Protein AF-A0A7R8W0Y6-F1 (afdb_monomer)

Structure (mmCIF, N/CA/C/O backbone):
data_AF-A0A7R8W0Y6-F1
#
_entry.id   AF-A0A7R8W0Y6-F1
#
loop_
_atom_site.group_PDB
_atom_site.id
_atom_site.type_symbol
_atom_site.label_atom_id
_atom_site.label_alt_id
_atom_site.label_comp_id
_atom_site.label_asym_id
_atom_site.label_entity_id
_atom_site.label_seq_id
_atom_site.pdbx_PDB_ins_code
_atom_site.Cartn_x
_atom_site.Cartn_y
_atom_site.Cartn_z
_atom_site.occupancy
_atom_site.B_iso_or_equiv
_atom_site.auth_seq_id
_atom_site.auth_comp_id
_atom_site.auth_asym_id
_atom_site.auth_atom_id
_atom_site.pdbx_PDB_model_num
ATOM 1 N N . MET A 1 1 ? 2.015 -13.232 -18.774 1.00 66.38 1 MET A N 1
ATOM 2 C CA . MET A 1 1 ? 2.398 -12.340 -19.892 1.00 66.38 1 MET A CA 1
ATOM 3 C C . MET A 1 1 ? 3.411 -11.285 -19.453 1.00 66.38 1 MET A C 1
ATOM 5 O O . MET A 1 1 ? 4.511 -11.318 -19.979 1.00 66.38 1 MET A O 1
ATOM 9 N N . LEU A 1 2 ? 3.130 -10.459 -18.435 1.00 70.88 2 LEU A N 1
ATOM 10 C CA . LEU A 1 2 ? 4.045 -9.395 -17.970 1.00 70.88 2 LEU A CA 1
ATOM 11 C C . LEU A 1 2 ? 5.438 -9.878 -17.522 1.00 70.88 2 LEU A C 1
ATOM 13 O O . LEU A 1 2 ? 6.440 -9.298 -17.919 1.00 70.88 2 LEU A O 1
ATOM 17 N N . TYR A 1 3 ? 5.521 -10.970 -16.753 1.00 73.75 3 TYR A N 1
ATOM 18 C CA . TYR A 1 3 ? 6.813 -11.533 -16.332 1.00 73.75 3 TYR A CA 1
ATOM 19 C C . TYR A 1 3 ? 7.673 -11.988 -17.522 1.00 73.75 3 TYR A C 1
ATOM 21 O O . TYR A 1 3 ? 8.854 -11.671 -17.583 1.00 73.75 3 TYR A O 1
ATOM 29 N N . LYS A 1 4 ? 7.067 -12.672 -18.506 1.00 78.81 4 LYS A N 1
ATOM 30 C CA . LYS A 1 4 ? 7.772 -13.116 -19.720 1.00 78.81 4 LYS A CA 1
ATOM 31 C C . LYS A 1 4 ? 8.287 -11.925 -20.530 1.00 78.81 4 LYS A C 1
ATOM 33 O O . LYS A 1 4 ? 9.432 -11.955 -20.952 1.00 78.81 4 LYS A O 1
ATOM 38 N N . ALA A 1 5 ? 7.479 -10.873 -20.675 1.00 74.94 5 ALA A N 1
ATOM 39 C CA . ALA A 1 5 ? 7.888 -9.650 -21.362 1.00 74.94 5 ALA A CA 1
ATOM 40 C C . ALA A 1 5 ? 9.045 -8.933 -20.641 1.00 74.94 5 ALA A C 1
ATOM 42 O O . ALA A 1 5 ? 9.990 -8.493 -21.288 1.00 74.94 5 ALA A O 1
ATOM 43 N N . ALA A 1 6 ? 9.016 -8.869 -19.304 1.00 74.12 6 ALA A N 1
ATOM 44 C CA . ALA A 1 6 ? 10.091 -8.263 -18.516 1.00 74.12 6 ALA A CA 1
ATOM 45 C C . ALA A 1 6 ? 11.415 -9.033 -18.651 1.00 74.12 6 ALA A C 1
ATOM 47 O O . ALA A 1 6 ? 12.471 -8.420 -18.786 1.00 74.12 6 ALA A O 1
ATOM 48 N N . VAL A 1 7 ? 11.351 -10.369 -18.643 1.00 76.94 7 VAL A N 1
ATOM 49 C CA . VAL A 1 7 ? 12.522 -11.239 -18.831 1.00 76.94 7 VAL A CA 1
ATOM 50 C C . VAL A 1 7 ? 13.057 -11.139 -20.260 1.00 76.94 7 VAL A C 1
ATOM 52 O O . VAL A 1 7 ? 14.248 -10.933 -20.434 1.00 76.94 7 VAL A O 1
ATOM 55 N N . GLN A 1 8 ? 12.191 -11.169 -21.278 1.00 78.38 8 GLN A N 1
ATOM 56 C CA . GLN A 1 8 ? 12.601 -11.012 -22.680 1.00 78.38 8 GLN A CA 1
ATOM 57 C C . GLN A 1 8 ? 13.262 -9.656 -22.953 1.00 78.38 8 GLN A C 1
ATOM 59 O O . GLN A 1 8 ? 14.252 -9.584 -23.675 1.00 78.38 8 GLN A O 1
ATOM 64 N N . PHE A 1 9 ? 12.742 -8.577 -22.363 1.00 73.75 9 PHE A N 1
ATOM 65 C CA . PHE A 1 9 ? 13.368 -7.260 -22.458 1.00 73.75 9 PHE A CA 1
ATOM 66 C C . PHE A 1 9 ? 14.756 -7.250 -21.805 1.00 73.75 9 PHE A C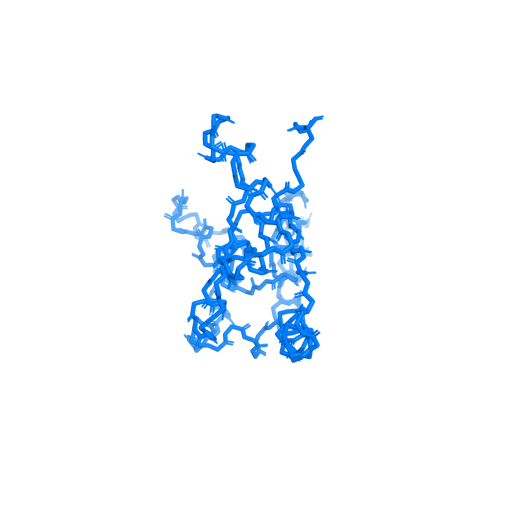 1
ATOM 68 O O . PHE A 1 9 ? 15.696 -6.673 -22.353 1.00 73.75 9 PHE A O 1
ATOM 75 N N . TRP A 1 10 ? 14.892 -7.893 -20.641 1.00 74.25 10 TRP A N 1
ATOM 76 C CA . TRP A 1 10 ? 16.171 -8.018 -19.949 1.00 74.25 10 TRP A CA 1
ATOM 77 C C . TRP A 1 10 ? 17.187 -8.827 -20.761 1.00 74.25 10 TRP A C 1
ATOM 79 O O . TRP A 1 10 ? 18.307 -8.354 -20.941 1.00 74.25 10 TRP A O 1
ATOM 89 N N . ASP A 1 11 ? 16.790 -9.974 -21.315 1.00 75.19 11 ASP A N 1
ATOM 90 C CA . ASP A 1 11 ? 17.647 -10.803 -22.170 1.00 75.19 11 ASP A CA 1
ATOM 91 C C . ASP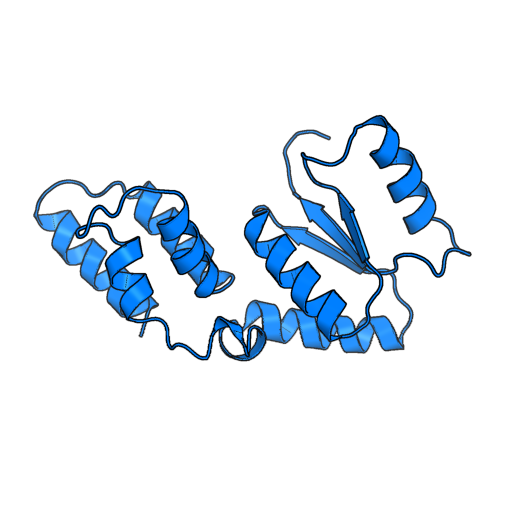 A 1 11 ? 18.137 -10.022 -23.401 1.00 75.19 11 ASP A C 1
ATOM 93 O O . ASP A 1 11 ? 19.321 -10.065 -23.735 1.00 75.19 11 ASP A O 1
ATOM 97 N N . ASN A 1 12 ? 17.251 -9.245 -24.035 1.00 73.06 12 ASN A N 1
ATOM 98 C CA . ASN A 1 12 ? 17.577 -8.481 -25.239 1.00 73.06 12 ASN A CA 1
ATOM 99 C C . ASN A 1 12 ? 18.524 -7.294 -24.955 1.00 73.06 12 ASN A C 1
ATOM 101 O O . ASN A 1 12 ? 19.482 -7.075 -25.694 1.00 73.06 12 ASN A O 1
ATOM 105 N N . LYS A 1 13 ? 18.318 -6.541 -23.860 1.00 67.62 13 LYS A N 1
ATOM 106 C CA . LYS A 1 13 ? 19.199 -5.405 -23.509 1.00 67.62 13 LYS A CA 1
ATOM 107 C C . LYS A 1 13 ? 20.491 -5.814 -22.792 1.00 67.62 13 LYS A C 1
ATOM 109 O O . LYS A 1 13 ? 21.489 -5.112 -22.938 1.00 67.62 13 LYS A O 1
ATOM 114 N N . ASN A 1 14 ? 20.530 -6.949 -22.088 1.00 64.19 14 ASN A N 1
ATOM 115 C CA . ASN A 1 14 ? 21.779 -7.499 -21.541 1.00 64.19 14 ASN A CA 1
ATOM 116 C C . ASN A 1 14 ? 22.837 -7.741 -22.621 1.00 64.19 14 ASN A C 1
ATOM 118 O O . ASN A 1 14 ? 24.024 -7.577 -22.354 1.00 64.19 14 ASN A O 1
ATOM 122 N N . ALA A 1 15 ? 22.410 -8.131 -23.824 1.00 60.91 15 ALA A N 1
ATOM 123 C CA . ALA A 1 15 ? 23.308 -8.368 -24.946 1.00 60.91 15 ALA A CA 1
ATOM 124 C C . ALA A 1 15 ? 23.876 -7.070 -25.555 1.00 60.91 15 ALA A C 1
ATOM 126 O O . ALA A 1 15 ? 24.916 -7.118 -26.207 1.00 60.91 15 ALA A O 1
ATOM 127 N N . ALA A 1 16 ? 23.209 -5.925 -25.356 1.00 58.28 16 ALA A N 1
ATOM 128 C CA . ALA A 1 16 ? 23.470 -4.695 -26.109 1.00 58.28 16 ALA A CA 1
ATOM 129 C C . ALA A 1 16 ? 24.195 -3.590 -25.319 1.00 58.28 16 ALA A C 1
ATOM 131 O O . ALA A 1 16 ? 24.916 -2.806 -25.925 1.00 58.28 16 ALA A O 1
ATOM 132 N N . ASN A 1 17 ? 24.011 -3.496 -24.000 1.00 56.19 17 ASN A N 1
ATOM 133 C CA . ASN A 1 17 ? 24.811 -2.698 -23.059 1.00 56.19 17 ASN A CA 1
ATOM 134 C C . ASN A 1 17 ? 24.127 -2.782 -21.694 1.00 56.19 17 ASN A C 1
ATOM 136 O O . ASN A 1 17 ? 22.917 -2.582 -21.610 1.00 56.19 17 ASN A O 1
ATOM 140 N N . GLY A 1 18 ? 24.905 -3.075 -20.647 1.00 56.47 18 GLY A N 1
ATOM 141 C CA . GLY A 1 18 ? 24.440 -3.414 -19.300 1.00 56.47 18 GLY A CA 1
ATOM 142 C C . GLY A 1 18 ? 23.242 -2.596 -18.828 1.00 56.47 18 GLY A C 1
ATOM 143 O O . GLY A 1 18 ? 23.384 -1.480 -18.327 1.00 56.47 18 GLY A O 1
ATOM 144 N N . LEU A 1 19 ? 22.048 -3.177 -18.963 1.00 59.75 19 LEU A N 1
ATOM 145 C CA . LEU A 1 19 ? 20.852 -2.628 -18.356 1.00 59.75 19 LEU A CA 1
ATOM 146 C C . LEU A 1 19 ? 21.110 -2.519 -16.852 1.00 59.75 19 LEU A C 1
ATOM 148 O O . LEU A 1 19 ? 21.686 -3.432 -16.257 1.00 59.75 19 LEU A O 1
ATOM 152 N N . ALA A 1 20 ? 20.658 -1.443 -16.210 1.00 68.44 20 ALA A N 1
ATOM 153 C CA . ALA A 1 20 ? 20.718 -1.358 -14.760 1.00 68.44 20 ALA A CA 1
ATOM 154 C C . ALA A 1 20 ? 19.897 -2.522 -14.172 1.00 68.44 20 ALA A C 1
ATOM 156 O O . ALA A 1 20 ? 18.674 -2.434 -14.074 1.00 68.44 20 ALA A O 1
ATOM 157 N N . HIS A 1 21 ? 20.555 -3.626 -13.792 1.00 73.94 21 HIS A N 1
ATOM 158 C CA . HIS A 1 21 ? 19.931 -4.814 -13.191 1.00 73.94 21 HIS A CA 1
ATOM 159 C C . HIS A 1 21 ? 19.010 -4.428 -12.028 1.00 73.94 21 HIS A C 1
ATOM 161 O O . HIS A 1 21 ? 17.944 -5.009 -11.826 1.00 73.94 21 HIS A O 1
ATOM 167 N N . LEU A 1 22 ? 19.387 -3.367 -11.311 1.00 75.75 22 LEU A N 1
ATOM 168 C CA . LEU A 1 22 ? 18.598 -2.750 -10.257 1.00 75.75 22 LEU A CA 1
ATOM 169 C C . LEU A 1 22 ? 17.220 -2.252 -10.735 1.00 75.75 22 LEU A C 1
ATOM 171 O O . LEU A 1 22 ? 16.236 -2.401 -10.011 1.00 75.75 22 LEU A O 1
ATOM 175 N N . GLY A 1 23 ? 17.124 -1.704 -11.946 1.00 76.50 23 GLY A N 1
ATOM 176 C CA . GLY A 1 23 ? 15.876 -1.249 -12.563 1.00 76.50 23 GLY A CA 1
ATOM 177 C C . GLY A 1 23 ? 14.914 -2.400 -12.857 1.00 76.50 23 GLY A C 1
ATOM 178 O O . GLY A 1 23 ? 13.741 -2.320 -12.495 1.00 76.50 23 GLY A O 1
ATOM 179 N N . VAL A 1 24 ? 15.414 -3.514 -13.403 1.00 78.50 24 VAL A N 1
ATOM 180 C CA . VAL A 1 24 ? 14.608 -4.733 -13.633 1.00 78.50 24 VAL A CA 1
ATOM 181 C C . VAL A 1 24 ? 14.143 -5.326 -12.314 1.00 78.50 24 VAL A C 1
ATOM 183 O O . VAL A 1 24 ? 12.959 -5.607 -12.154 1.00 78.50 24 VAL A O 1
ATOM 186 N N . ILE A 1 25 ? 15.044 -5.458 -11.338 1.00 82.19 25 ILE A N 1
ATOM 187 C CA . ILE A 1 25 ? 14.694 -5.948 -10.000 1.00 82.19 25 ILE A CA 1
ATOM 188 C C . ILE A 1 25 ? 13.605 -5.065 -9.380 1.00 82.19 25 ILE A C 1
ATOM 190 O O . ILE A 1 25 ? 12.643 -5.575 -8.809 1.00 82.19 25 ILE A O 1
ATOM 194 N N . THR A 1 26 ? 13.724 -3.744 -9.513 1.00 79.62 26 THR A N 1
ATOM 195 C CA . THR A 1 26 ? 12.736 -2.793 -8.989 1.00 79.62 26 THR A CA 1
ATOM 196 C C . THR A 1 26 ? 11.390 -2.924 -9.703 1.00 79.62 26 THR A C 1
ATOM 198 O O . THR A 1 26 ? 10.353 -2.960 -9.040 1.00 79.62 26 THR A O 1
ATOM 201 N N . ALA A 1 27 ? 11.382 -3.063 -11.030 1.00 79.44 27 ALA A N 1
ATOM 202 C CA . ALA A 1 27 ? 10.163 -3.268 -11.805 1.00 79.44 27 ALA A CA 1
ATOM 203 C C . ALA A 1 27 ? 9.479 -4.599 -11.458 1.00 79.44 27 ALA A C 1
ATOM 205 O O . ALA A 1 27 ? 8.280 -4.621 -11.187 1.00 79.44 27 ALA A O 1
ATOM 206 N N . LEU A 1 28 ? 10.235 -5.697 -11.369 1.00 82.81 28 LEU A N 1
ATOM 207 C CA . LEU A 1 28 ? 9.715 -7.007 -10.975 1.00 82.81 28 LEU A CA 1
ATOM 208 C C . LEU A 1 28 ? 9.123 -6.975 -9.561 1.00 82.81 28 LEU A C 1
ATOM 210 O O . LEU A 1 28 ? 8.017 -7.468 -9.351 1.00 82.81 28 LEU A O 1
ATOM 214 N N . LYS A 1 29 ? 9.803 -6.330 -8.601 1.00 84.81 29 LYS A N 1
ATOM 215 C CA . LYS A 1 29 ? 9.271 -6.135 -7.241 1.00 84.81 29 LYS A CA 1
ATOM 216 C C . LYS A 1 29 ? 7.92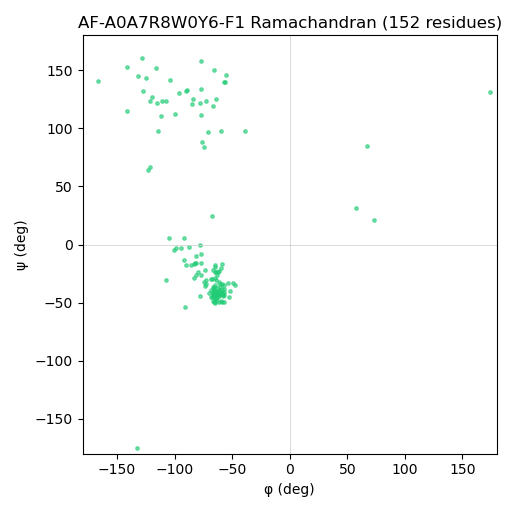6 -5.403 -7.252 1.00 84.81 29 LYS A C 1
ATOM 218 O O . LYS A 1 29 ? 7.023 -5.803 -6.518 1.00 84.81 29 LYS A O 1
ATOM 223 N N . LYS A 1 30 ? 7.767 -4.380 -8.101 1.00 83.12 30 LYS A N 1
ATOM 224 C CA . LYS A 1 30 ? 6.501 -3.647 -8.269 1.00 83.12 30 LYS A CA 1
ATOM 225 C C . LYS A 1 30 ? 5.405 -4.524 -8.882 1.00 83.12 30 LYS A C 1
ATOM 227 O O . LYS A 1 30 ? 4.325 -4.603 -8.306 1.00 83.12 30 LYS A O 1
ATOM 232 N N . ILE A 1 31 ? 5.692 -5.244 -9.971 1.00 83.38 31 ILE A N 1
ATOM 233 C CA . ILE A 1 31 ? 4.730 -6.146 -10.640 1.00 83.38 31 ILE A CA 1
ATOM 234 C C . ILE A 1 31 ? 4.220 -7.220 -9.682 1.00 83.38 31 ILE A C 1
ATOM 236 O O . ILE A 1 31 ? 3.022 -7.490 -9.642 1.00 83.38 31 ILE A O 1
ATOM 240 N N . CYS A 1 32 ? 5.116 -7.803 -8.881 1.00 85.25 32 CYS A N 1
ATOM 241 C CA . CYS A 1 32 ? 4.762 -8.813 -7.887 1.00 85.25 32 CYS A CA 1
ATOM 242 C C . CYS A 1 32 ? 3.793 -8.299 -6.814 1.00 85.25 32 CYS A C 1
ATOM 244 O O . CYS A 1 32 ? 3.145 -9.113 -6.158 1.00 85.25 32 CYS A O 1
ATOM 246 N N . ASN A 1 33 ? 3.730 -6.985 -6.585 1.00 83.81 33 ASN A N 1
ATOM 247 C CA . ASN A 1 33 ? 2.772 -6.386 -5.662 1.00 83.81 33 ASN A CA 1
ATOM 248 C C . ASN A 1 33 ? 1.487 -5.999 -6.392 1.00 83.81 33 ASN A C 1
ATOM 250 O O . ASN A 1 33 ? 0.420 -6.460 -5.991 1.00 83.81 33 ASN A O 1
ATOM 254 N N . HIS A 1 34 ? 1.577 -5.215 -7.467 1.00 85.12 34 HIS A N 1
ATOM 255 C CA . HIS A 1 34 ? 0.462 -4.987 -8.382 1.00 85.12 34 HIS A CA 1
ATOM 256 C C . HIS A 1 34 ? 0.937 -4.330 -9.695 1.00 85.12 34 HIS A C 1
ATOM 258 O O . HIS A 1 34 ? 1.759 -3.411 -9.647 1.00 85.12 34 HIS A O 1
ATOM 264 N N . PRO A 1 35 ? 0.400 -4.716 -10.867 1.00 82.25 35 PRO A N 1
ATOM 265 C CA . PRO A 1 35 ? 0.797 -4.140 -12.153 1.00 82.25 35 PRO A CA 1
ATOM 266 C C . PRO A 1 35 ? 0.588 -2.619 -12.273 1.00 82.25 35 PRO A C 1
ATOM 268 O O . PRO A 1 35 ? 1.443 -1.955 -12.856 1.00 82.25 35 PRO A O 1
ATOM 271 N N . THR A 1 36 ? -0.450 -2.020 -11.665 1.00 81.62 36 THR A N 1
ATOM 272 C CA . THR A 1 36 ? -0.640 -0.544 -11.712 1.00 81.62 36 THR A CA 1
ATOM 273 C C . THR A 1 36 ? 0.519 0.255 -11.115 1.00 81.62 36 THR A C 1
ATOM 275 O O . THR A 1 36 ? 0.696 1.420 -11.469 1.00 81.62 36 THR A O 1
ATOM 278 N N . LEU A 1 37 ? 1.354 -0.356 -10.267 1.00 80.25 37 LEU A N 1
ATOM 279 C CA . LEU A 1 37 ? 2.540 0.296 -9.704 1.00 80.25 37 LEU A CA 1
ATOM 280 C C . LEU A 1 37 ? 3.593 0.642 -10.770 1.00 80.25 37 LEU A C 1
ATOM 282 O O . LEU A 1 37 ? 4.453 1.487 -10.525 1.00 80.25 37 LEU A O 1
ATOM 286 N N . LEU A 1 38 ? 3.534 0.009 -11.946 1.00 76.25 38 LEU A N 1
ATOM 287 C CA . LEU A 1 38 ? 4.357 0.381 -13.097 1.00 76.25 38 LEU A CA 1
ATOM 288 C C . LEU A 1 38 ? 3.820 1.627 -13.806 1.00 76.25 38 LEU A C 1
ATOM 290 O O . LEU A 1 38 ? 4.594 2.532 -14.093 1.00 76.25 38 LEU A O 1
ATOM 294 N N . SER A 1 39 ? 2.503 1.713 -14.019 1.00 68.56 39 SER A N 1
ATOM 295 C CA . SER A 1 39 ? 1.868 2.864 -14.682 1.00 68.56 39 SER A CA 1
ATOM 296 C C . SER A 1 39 ? 1.998 4.156 -13.875 1.00 68.56 39 SER A C 1
ATOM 298 O O . SER A 1 39 ? 2.036 5.239 -14.446 1.00 68.56 39 SER A O 1
ATOM 300 N N . ARG A 1 40 ? 2.081 4.062 -12.544 1.00 62.28 40 ARG A N 1
ATOM 301 C CA . ARG A 1 40 ? 2.319 5.232 -11.687 1.00 62.28 40 ARG A CA 1
ATOM 302 C C . ARG A 1 40 ? 3.790 5.635 -11.613 1.00 62.28 40 ARG A C 1
ATOM 304 O O . ARG A 1 40 ? 4.107 6.728 -11.178 1.00 62.28 40 ARG A O 1
ATOM 311 N N . ALA A 1 41 ? 4.704 4.754 -12.017 1.00 58.88 41 ALA A N 1
ATOM 312 C CA . ALA A 1 41 ? 6.119 5.094 -12.120 1.00 58.88 41 ALA A CA 1
ATOM 313 C C . ALA A 1 41 ? 6.430 5.878 -13.407 1.00 58.88 41 ALA A C 1
ATOM 315 O O . ALA A 1 41 ? 7.415 6.605 -13.435 1.00 58.88 41 ALA A O 1
ATOM 316 N N . THR A 1 42 ? 5.599 5.750 -14.448 1.00 56.16 42 THR A N 1
ATOM 317 C CA . THR A 1 42 ? 5.747 6.494 -15.710 1.00 56.16 42 THR A CA 1
ATOM 318 C C . THR A 1 42 ? 5.151 7.900 -15.663 1.00 56.16 42 THR A C 1
ATOM 320 O O . THR A 1 42 ? 5.479 8.703 -16.521 1.00 56.16 42 THR A O 1
ATOM 323 N N . SER A 1 43 ? 4.286 8.222 -14.692 1.00 55.41 43 SER A N 1
ATOM 324 C CA . SER A 1 43 ? 3.756 9.586 -14.526 1.00 55.41 43 SER A CA 1
ATOM 325 C C . SER A 1 43 ? 4.756 10.546 -13.872 1.00 55.41 43 SER A C 1
ATOM 327 O O . SER A 1 43 ? 4.684 11.746 -14.113 1.00 55.41 43 SER A O 1
ATOM 329 N N . ASP A 1 44 ? 5.687 10.022 -13.068 1.00 51.72 44 ASP A N 1
ATOM 330 C CA . ASP A 1 44 ? 6.653 10.818 -12.292 1.00 51.72 44 ASP A CA 1
ATOM 331 C C . ASP A 1 44 ? 8.009 11.000 -13.008 1.00 51.72 44 ASP A C 1
ATOM 333 O O . ASP A 1 44 ? 8.901 11.673 -12.491 1.00 51.72 44 ASP A O 1
ATOM 337 N N . CYS A 1 45 ? 8.208 10.392 -14.181 1.00 46.12 45 CYS A N 1
ATOM 338 C CA . CYS A 1 45 ? 9.457 10.456 -14.947 1.00 46.12 45 CYS A CA 1
ATOM 339 C C . CYS A 1 45 ? 9.161 10.792 -16.411 1.00 46.12 45 CYS A C 1
ATOM 341 O O . CYS A 1 45 ? 8.138 10.369 -16.945 1.00 46.12 45 CYS A O 1
ATOM 343 N N . GLN A 1 46 ? 10.048 11.556 -17.059 1.00 44.84 46 GLN A N 1
ATOM 344 C CA . GLN A 1 46 ? 9.921 11.848 -18.488 1.00 44.84 46 GLN A CA 1
ATOM 345 C C . GLN A 1 46 ? 9.826 10.542 -19.301 1.00 44.84 46 GLN A C 1
ATOM 347 O O . GLN A 1 46 ? 10.406 9.529 -18.895 1.00 44.84 46 GLN A O 1
ATOM 352 N N . PRO A 1 47 ? 9.055 10.529 -20.404 1.00 47.06 47 PRO A N 1
ATOM 353 C CA . PRO A 1 47 ? 8.833 9.330 -21.191 1.00 47.06 47 PRO A CA 1
ATOM 354 C C . PRO A 1 47 ? 10.089 9.019 -22.003 1.00 47.06 47 PRO A C 1
ATOM 356 O O . PRO A 1 47 ? 10.205 9.365 -23.175 1.00 47.06 47 PRO A O 1
ATOM 359 N N . ASP A 1 48 ? 11.038 8.336 -21.378 1.00 53.25 48 ASP A N 1
ATOM 360 C CA . ASP A 1 48 ? 12.077 7.635 -22.110 1.00 53.25 48 ASP A CA 1
ATOM 361 C C . ASP A 1 48 ? 11.376 6.434 -22.768 1.00 53.25 48 ASP A C 1
ATOM 363 O O . ASP A 1 48 ? 11.123 5.416 -22.115 1.00 53.25 48 ASP A O 1
ATOM 367 N N . GLU A 1 49 ? 10.989 6.555 -24.041 1.00 51.12 49 GLU A N 1
ATOM 368 C CA . GLU A 1 49 ? 10.179 5.543 -24.748 1.00 51.12 49 GLU A CA 1
ATOM 369 C C . GLU A 1 49 ? 10.841 4.150 -24.807 1.00 51.12 49 GLU A C 1
ATOM 371 O O . GLU A 1 49 ? 10.176 3.134 -24.996 1.00 51.12 49 GLU A O 1
ATOM 376 N N . GLU A 1 50 ? 12.148 4.082 -24.547 1.00 56.75 50 GLU A N 1
ATOM 377 C CA . GLU A 1 50 ? 12.943 2.855 -24.457 1.00 56.75 50 GLU A CA 1
ATOM 378 C C . GLU A 1 50 ? 13.058 2.242 -23.044 1.00 56.75 50 GLU A C 1
ATOM 380 O O . GLU A 1 50 ? 13.821 1.286 -22.823 1.00 56.75 50 GLU A O 1
ATOM 385 N N . SER A 1 51 ? 12.347 2.793 -22.059 1.00 68.88 51 SER A N 1
ATOM 386 C CA . SER A 1 51 ? 12.369 2.313 -20.679 1.00 68.88 51 SER A CA 1
ATOM 387 C C . SER A 1 51 ? 11.526 1.045 -20.511 1.00 68.88 51 SER A C 1
ATOM 389 O O . SER A 1 51 ? 10.366 0.988 -20.918 1.00 68.88 51 SER A O 1
ATOM 391 N N . LEU A 1 52 ? 12.079 0.038 -19.820 1.00 70.94 52 LEU A N 1
ATOM 392 C CA . LEU A 1 52 ? 11.403 -1.225 -19.468 1.00 70.94 52 LEU A CA 1
ATOM 393 C C . LEU A 1 52 ? 10.005 -0.992 -18.869 1.00 70.94 52 LEU A C 1
ATOM 395 O O . LEU A 1 52 ? 9.081 -1.771 -19.094 1.00 70.94 52 LEU A O 1
ATOM 399 N N . VAL A 1 53 ? 9.838 0.092 -18.110 1.00 70.69 53 VAL A N 1
ATOM 400 C CA . VAL A 1 53 ? 8.567 0.439 -17.469 1.00 70.69 53 VAL A CA 1
ATOM 401 C C . VAL A 1 53 ? 7.506 0.832 -18.503 1.00 70.69 53 VAL A C 1
ATOM 403 O O . VAL A 1 53 ? 6.362 0.409 -18.362 1.00 70.69 53 VAL A O 1
ATOM 406 N N . ALA A 1 54 ? 7.876 1.564 -19.559 1.00 71.94 54 ALA A N 1
ATOM 407 C CA . ALA A 1 54 ? 6.962 1.976 -20.623 1.00 71.94 54 ALA A CA 1
ATOM 408 C C . ALA A 1 54 ? 6.486 0.773 -21.454 1.00 71.94 54 ALA A C 1
ATOM 410 O O . ALA A 1 54 ? 5.285 0.599 -21.658 1.00 71.94 54 ALA A O 1
ATOM 411 N N . THR A 1 55 ? 7.403 -0.123 -21.838 1.00 73.25 55 THR A N 1
ATOM 412 C CA . THR A 1 55 ? 7.065 -1.364 -22.558 1.00 73.25 55 THR A CA 1
ATOM 413 C C . THR A 1 55 ? 6.122 -2.253 -21.748 1.00 73.25 55 THR A C 1
ATOM 415 O O . THR A 1 55 ? 5.163 -2.813 -22.277 1.00 73.25 55 THR A O 1
ATOM 418 N N . LEU A 1 56 ? 6.368 -2.378 -20.441 1.00 74.69 56 LEU A N 1
ATOM 419 C CA . LEU A 1 56 ? 5.513 -3.177 -19.570 1.00 74.69 56 LEU A CA 1
ATOM 420 C C . LEU A 1 56 ? 4.165 -2.509 -19.307 1.00 74.69 56 LEU A C 1
ATOM 422 O O . LEU A 1 56 ? 3.174 -3.225 -19.212 1.00 74.69 56 LEU A O 1
ATOM 426 N N . ALA A 1 57 ? 4.109 -1.177 -19.222 1.00 73.44 57 ALA A N 1
ATOM 427 C CA . ALA A 1 57 ? 2.869 -0.433 -19.017 1.00 73.44 57 ALA A CA 1
ATOM 428 C C . ALA A 1 57 ? 1.880 -0.609 -20.180 1.00 73.44 57 ALA A C 1
ATOM 430 O O . ALA A 1 57 ? 0.689 -0.769 -19.932 1.00 73.44 57 ALA A O 1
ATOM 431 N N . GLN A 1 58 ? 2.360 -0.680 -21.427 1.00 74.56 58 GLN A N 1
ATOM 432 C CA . GLN A 1 58 ? 1.512 -0.929 -22.605 1.00 74.56 58 GLN A CA 1
ATOM 433 C C . GLN A 1 58 ? 0.838 -2.312 -22.595 1.00 74.56 58 GLN A C 1
ATOM 435 O O . GLN A 1 58 ? -0.201 -2.507 -23.218 1.00 74.56 58 GLN A O 1
ATOM 440 N N . LEU A 1 59 ? 1.414 -3.279 -21.878 1.00 75.94 59 LEU A N 1
ATOM 441 C CA . LEU A 1 59 ? 0.876 -4.636 -21.747 1.00 75.94 59 LEU A CA 1
ATOM 442 C C . LEU A 1 59 ? -0.126 -4.774 -20.590 1.00 75.94 59 LEU A C 1
ATOM 444 O O . LEU A 1 59 ? -0.646 -5.870 -20.362 1.00 75.94 59 LEU A O 1
ATOM 448 N N . ILE A 1 60 ? -0.365 -3.706 -19.823 1.00 76.56 60 ILE A N 1
ATOM 449 C CA . ILE A 1 60 ? -1.303 -3.705 -18.699 1.00 76.56 60 ILE A CA 1
ATOM 450 C C . ILE A 1 60 ? -2.711 -3.432 -19.240 1.00 76.56 60 ILE A C 1
ATOM 452 O O . ILE A 1 60 ? -2.935 -2.381 -19.839 1.00 76.56 60 ILE A O 1
ATOM 456 N N . PRO A 1 61 ? -3.678 -4.342 -19.030 1.00 74.38 61 PRO A N 1
ATOM 457 C CA . PRO A 1 61 ? -5.041 -4.097 -19.475 1.00 74.38 61 PRO A CA 1
ATOM 458 C C . PRO A 1 61 ? -5.696 -2.925 -18.718 1.00 74.38 61 PRO A C 1
ATOM 460 O O . PRO A 1 61 ? -5.376 -2.637 -17.565 1.00 74.38 61 PRO A O 1
ATOM 463 N N . ALA A 1 62 ? -6.619 -2.223 -19.379 1.00 70.06 62 ALA A N 1
ATOM 464 C CA . ALA A 1 62 ? -7.222 -0.996 -18.851 1.00 70.06 62 ALA A CA 1
ATOM 465 C C . ALA A 1 62 ? -8.107 -1.220 -17.604 1.00 70.06 62 ALA A C 1
ATOM 467 O O . ALA A 1 62 ? -8.296 -0.302 -16.808 1.00 70.06 62 ALA A O 1
ATOM 468 N N . ASP A 1 63 ? -8.614 -2.441 -17.392 1.00 73.38 63 ASP A N 1
ATOM 469 C CA . ASP A 1 63 ? -9.467 -2.808 -16.251 1.00 73.38 63 ASP A CA 1
ATOM 470 C C . ASP A 1 63 ? -8.688 -3.002 -14.938 1.00 73.38 63 ASP A C 1
ATOM 472 O O . ASP A 1 63 ? -9.280 -3.097 -13.858 1.00 73.38 63 ASP A O 1
ATOM 476 N N . VAL A 1 64 ? -7.355 -2.990 -15.003 1.00 72.81 64 VAL A N 1
ATOM 477 C CA . VAL A 1 64 ? -6.476 -3.287 -13.867 1.00 72.81 64 VAL A CA 1
ATOM 478 C C . VAL A 1 64 ? -6.623 -2.273 -12.734 1.00 72.81 64 VAL A C 1
ATOM 480 O O . VAL A 1 64 ? -6.475 -2.635 -11.568 1.00 72.81 64 VAL A O 1
ATOM 483 N N . ALA A 1 65 ? -6.947 -1.015 -13.045 1.00 67.88 65 ALA A N 1
ATOM 484 C CA . ALA A 1 65 ? -7.204 0.010 -12.033 1.00 67.88 65 ALA A CA 1
ATOM 485 C C . ALA A 1 65 ? -8.544 -0.198 -11.306 1.00 67.88 65 ALA A C 1
ATOM 487 O O . ALA A 1 65 ? -8.658 0.131 -10.129 1.00 67.88 65 ALA A O 1
ATOM 488 N N . THR A 1 66 ? -9.540 -0.769 -11.991 1.00 70.00 66 THR A N 1
ATOM 489 C CA . THR A 1 66 ? -10.883 -1.004 -11.434 1.00 70.00 66 THR A CA 1
ATOM 490 C C . THR A 1 66 ? -10.982 -2.285 -10.608 1.00 70.00 66 THR A C 1
ATOM 492 O O . THR A 1 66 ? -11.763 -2.338 -9.665 1.00 70.00 66 THR A O 1
ATOM 495 N N . ASN A 1 67 ? -10.171 -3.304 -10.913 1.00 75.62 67 ASN A N 1
ATOM 496 C CA . ASN A 1 67 ? -10.222 -4.616 -10.260 1.00 75.62 67 ASN A CA 1
ATOM 497 C C . ASN A 1 67 ? -8.873 -4.996 -9.628 1.00 75.62 67 ASN A C 1
ATOM 499 O O . ASN A 1 67 ? -8.244 -5.981 -10.022 1.00 75.62 67 ASN A O 1
ATOM 503 N N . LEU A 1 68 ? -8.433 -4.235 -8.618 1.00 77.12 68 LEU A N 1
ATOM 504 C CA . LEU A 1 68 ? -7.114 -4.392 -7.975 1.00 77.12 68 LEU A CA 1
ATOM 505 C C . LEU A 1 68 ? -6.823 -5.820 -7.462 1.00 77.12 68 LEU A C 1
ATOM 507 O O . LEU A 1 68 ? -5.686 -6.290 -7.481 1.00 77.12 68 LEU A O 1
ATOM 511 N N . THR A 1 69 ? -7.845 -6.544 -7.010 1.00 78.69 69 THR A N 1
ATOM 512 C CA . THR A 1 69 ? -7.699 -7.918 -6.500 1.00 78.69 69 THR A CA 1
ATOM 513 C C . THR A 1 69 ? -7.486 -8.944 -7.609 1.00 78.69 69 THR A C 1
ATOM 515 O O . THR A 1 69 ? -6.746 -9.908 -7.421 1.00 78.69 69 THR A O 1
ATOM 518 N N . ARG A 1 70 ? -8.074 -8.731 -8.792 1.00 80.44 70 ARG A N 1
ATOM 519 C CA . ARG A 1 70 ? -8.034 -9.679 -9.916 1.00 80.44 70 ARG A CA 1
ATOM 520 C C . ARG A 1 70 ? -6.639 -9.814 -10.525 1.00 80.44 70 ARG A C 1
ATOM 522 O O . ARG A 1 70 ? -6.287 -10.870 -11.043 1.00 80.44 70 ARG A O 1
ATOM 529 N N . HIS A 1 71 ? -5.841 -8.750 -10.455 1.00 79.88 71 HIS A N 1
ATOM 530 C CA . HIS A 1 71 ? -4.532 -8.672 -11.106 1.00 79.88 71 HIS A CA 1
ATOM 531 C C . HIS A 1 71 ? -3.345 -8.826 -10.143 1.00 79.88 71 HIS A C 1
ATOM 533 O O . HIS A 1 71 ? -2.194 -8.731 -10.573 1.00 79.88 71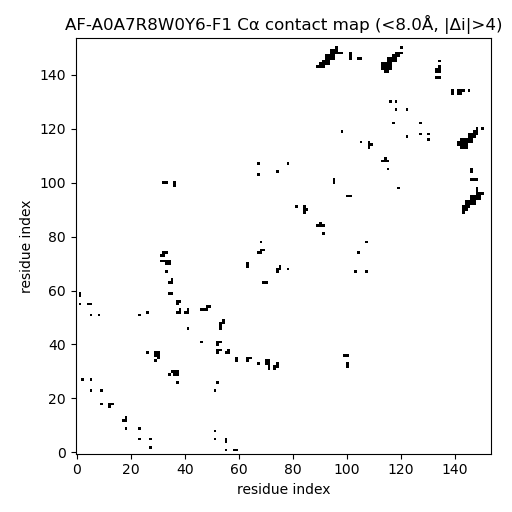 HIS A O 1
ATOM 539 N N . SER A 1 72 ? -3.595 -9.119 -8.860 1.00 84.88 72 SER A N 1
ATOM 540 C CA . SER A 1 72 ? -2.554 -9.478 -7.891 1.00 84.88 72 SER A CA 1
ATOM 541 C C . SER A 1 72 ? -3.022 -10.575 -6.944 1.00 84.88 72 SER A C 1
ATOM 543 O O . SER A 1 72 ? -3.887 -10.365 -6.096 1.00 84.88 72 SER A O 1
ATOM 545 N N . GLY A 1 73 ? -2.371 -11.740 -7.026 1.00 86.38 73 GLY A N 1
ATOM 546 C CA . GLY A 1 73 ? -2.636 -12.850 -6.108 1.00 86.38 73 GLY A CA 1
ATOM 547 C C . GLY A 1 73 ? -2.361 -12.486 -4.647 1.00 86.38 73 GLY A C 1
ATOM 548 O O . GLY A 1 73 ? -3.101 -12.906 -3.764 1.00 86.38 73 GLY A O 1
ATOM 549 N N . LYS A 1 74 ? -1.358 -11.632 -4.385 1.00 88.50 74 LYS A N 1
ATOM 550 C CA . LYS A 1 74 ? -1.077 -11.144 -3.027 1.00 88.50 74 LYS A CA 1
ATOM 551 C C . LYS A 1 74 ? -2.233 -10.306 -2.486 1.00 88.50 74 LYS A C 1
ATOM 553 O O . LYS A 1 74 ? -2.674 -10.552 -1.370 1.00 88.50 74 LYS A O 1
ATOM 558 N N . LEU A 1 75 ? -2.736 -9.348 -3.271 1.00 88.62 75 LEU A N 1
ATOM 559 C CA . LEU A 1 75 ? -3.869 -8.517 -2.849 1.00 88.62 75 LEU A CA 1
ATOM 560 C C . LEU A 1 75 ? -5.147 -9.342 -2.701 1.00 88.62 75 LEU A C 1
ATOM 562 O O . LEU A 1 75 ? -5.894 -9.112 -1.759 1.00 88.62 75 LEU A O 1
ATOM 566 N N . SER A 1 76 ? -5.367 -10.333 -3.570 1.00 89.38 76 SER A N 1
ATOM 567 C CA . SER A 1 76 ? -6.491 -11.260 -3.428 1.00 89.38 76 SER A CA 1
ATOM 568 C C . SER A 1 76 ? -6.465 -11.965 -2.071 1.00 89.38 76 SER A C 1
ATOM 570 O O . SER A 1 76 ? -7.466 -11.948 -1.362 1.00 89.38 76 SER A O 1
ATOM 572 N N . VAL A 1 77 ? -5.323 -12.535 -1.673 1.00 91.25 77 VAL A N 1
ATOM 573 C CA . VAL A 1 77 ? -5.184 -13.207 -0.368 1.00 91.25 77 VAL A CA 1
ATOM 574 C C . VAL A 1 77 ? -5.358 -12.222 0.787 1.00 91.25 77 VAL A C 1
ATOM 576 O O . VAL A 1 77 ? -6.074 -12.525 1.735 1.00 91.25 77 VAL A O 1
ATOM 579 N N . VAL A 1 78 ? -4.760 -11.029 0.699 1.00 90.56 78 VAL A N 1
ATOM 580 C CA . VAL A 1 78 ? -4.910 -9.997 1.738 1.00 90.56 78 VAL A CA 1
ATOM 581 C C . VAL A 1 78 ? -6.372 -9.591 1.910 1.00 90.56 78 VAL A C 1
ATOM 583 O O . VAL A 1 78 ? -6.815 -9.458 3.042 1.00 90.56 78 VAL A O 1
ATOM 586 N N . VAL A 1 79 ? -7.142 -9.437 0.831 1.00 89.50 79 VAL A N 1
ATOM 587 C CA . VAL A 1 79 ? -8.570 -9.091 0.925 1.00 89.50 79 VAL A CA 1
ATOM 588 C C . VAL A 1 79 ? -9.383 -10.191 1.595 1.00 89.50 79 VAL A C 1
ATOM 590 O O . VAL A 1 79 ? -10.192 -9.880 2.465 1.00 89.50 79 VAL A O 1
ATOM 593 N N . HIS A 1 80 ? -9.142 -11.456 1.247 1.00 90.31 80 HIS A N 1
ATOM 594 C CA . HIS A 1 80 ? -9.819 -12.576 1.908 1.00 90.31 80 HIS A CA 1
ATOM 595 C C . HIS A 1 80 ? -9.476 -12.617 3.401 1.00 90.31 80 HIS A C 1
ATOM 597 O O . HIS A 1 80 ? -10.371 -12.694 4.238 1.00 90.31 80 HIS A O 1
ATOM 603 N N . LEU A 1 81 ? -8.195 -12.457 3.745 1.00 90.56 81 LEU A N 1
ATOM 604 C CA . LEU A 1 81 ? -7.759 -12.426 5.138 1.00 90.56 81 LEU A CA 1
ATOM 605 C C . LEU A 1 81 ? -8.357 -11.229 5.895 1.00 90.56 81 LEU A C 1
ATOM 607 O O . LEU A 1 81 ? -8.814 -11.382 7.021 1.00 90.56 81 LEU A O 1
ATOM 611 N N . LEU A 1 82 ? -8.413 -10.045 5.277 1.00 89.00 82 LEU A N 1
ATOM 612 C CA . LEU A 1 82 ? -9.060 -8.869 5.865 1.00 89.00 82 LEU A CA 1
ATOM 613 C C . LEU A 1 82 ? -10.539 -9.136 6.173 1.00 89.00 82 LEU A C 1
ATOM 615 O O . LEU A 1 82 ? -11.004 -8.748 7.239 1.00 89.00 82 LEU A O 1
ATOM 619 N N . GLN A 1 83 ? -11.269 -9.809 5.280 1.00 89.31 83 GLN A N 1
ATOM 620 C CA . GLN A 1 83 ? -12.682 -10.148 5.485 1.00 89.31 83 GLN A CA 1
ATOM 621 C C . GLN A 1 83 ? -12.884 -11.134 6.647 1.00 89.31 83 GLN A C 1
ATOM 623 O O . GLN A 1 83 ? -13.760 -10.926 7.494 1.00 89.31 83 GLN A O 1
ATOM 628 N N . GLU A 1 84 ? -12.061 -12.181 6.723 1.00 90.44 84 GLU A N 1
ATOM 629 C CA . GLU A 1 84 ? -12.125 -13.171 7.804 1.00 90.44 84 GLU A CA 1
ATOM 630 C C . GLU A 1 84 ? -11.772 -12.547 9.160 1.00 90.44 84 GLU A C 1
ATOM 632 O O . GLU A 1 84 ? -12.551 -12.634 10.110 1.00 90.44 84 GLU A O 1
ATOM 637 N N . LEU A 1 85 ? -10.649 -11.829 9.232 1.00 88.50 85 LEU A N 1
ATOM 638 C CA . LEU A 1 85 ? -10.173 -11.194 10.463 1.00 88.50 85 LEU A CA 1
ATOM 639 C C . LEU A 1 85 ? -11.079 -10.042 10.923 1.00 88.50 85 LEU A C 1
ATOM 641 O O . LEU A 1 85 ? -11.229 -9.782 12.119 1.00 88.50 85 LEU A O 1
ATOM 645 N N . HIS A 1 86 ? -11.742 -9.357 9.989 1.00 84.56 86 HIS A N 1
ATOM 646 C CA . HIS A 1 86 ? -12.754 -8.367 10.343 1.00 84.56 86 HIS A CA 1
ATOM 647 C C . HIS A 1 86 ? -13.977 -9.024 11.001 1.00 84.56 86 HIS A C 1
ATOM 649 O O . HIS A 1 86 ? -14.537 -8.472 11.953 1.00 84.56 86 HIS A O 1
ATOM 655 N N . THR A 1 87 ? -14.356 -10.225 10.553 1.00 86.31 87 THR A N 1
ATOM 656 C CA . THR A 1 87 ? -15.449 -11.009 11.150 1.00 86.31 87 THR A CA 1
ATOM 657 C C . THR A 1 87 ? -15.108 -11.449 12.575 1.00 86.31 87 THR A C 1
ATOM 659 O O . THR A 1 87 ? -15.961 -11.362 13.462 1.00 86.31 87 THR A O 1
ATOM 662 N N . THR A 1 88 ? -13.851 -11.823 12.837 1.00 86.62 88 THR A N 1
ATOM 663 C CA . THR A 1 88 ? -13.361 -12.152 14.190 1.00 86.62 88 THR A CA 1
ATOM 664 C C . THR A 1 88 ? -13.064 -10.918 15.053 1.00 86.62 88 THR A C 1
ATOM 666 O O . THR A 1 88 ? -12.751 -11.051 16.235 1.00 86.62 88 THR A O 1
ATOM 669 N N . LYS A 1 89 ? -13.255 -9.702 14.510 1.00 82.50 89 LYS A N 1
ATOM 670 C CA . LYS A 1 89 ? -12.995 -8.403 15.161 1.00 82.50 89 LYS A CA 1
ATOM 671 C C . LYS A 1 89 ? -11.543 -8.243 15.624 1.00 82.50 89 LYS A C 1
ATOM 673 O O . LYS A 1 89 ? -11.284 -7.544 16.607 1.00 82.50 89 LYS A O 1
ATOM 678 N N . GLU A 1 90 ? -10.607 -8.848 14.905 1.00 84.75 90 GLU A N 1
ATOM 679 C CA . GLU A 1 90 ? -9.181 -8.740 15.187 1.00 84.75 90 GLU A CA 1
ATOM 680 C C . GLU A 1 90 ? -8.597 -7.401 14.718 1.00 84.75 90 GLU A C 1
ATOM 682 O O . GLU A 1 90 ? -9.149 -6.703 13.862 1.00 84.75 90 GLU A O 1
ATOM 687 N N . ARG A 1 91 ? -7.462 -7.023 15.317 1.00 84.06 91 ARG A N 1
ATOM 688 C CA . ARG A 1 91 ? -6.658 -5.879 14.877 1.00 84.06 91 ARG A CA 1
ATOM 689 C C . ARG A 1 91 ? -5.647 -6.358 13.852 1.00 84.06 91 ARG A C 1
ATOM 691 O O . ARG A 1 91 ? -4.938 -7.329 14.095 1.00 84.06 91 ARG A O 1
ATOM 698 N N . ILE A 1 92 ? -5.546 -5.648 12.737 1.00 88.56 92 ILE A N 1
ATOM 699 C CA . ILE A 1 92 ? -4.739 -6.077 11.597 1.00 88.56 92 ILE A CA 1
ATOM 700 C C . ILE A 1 92 ? -3.665 -5.029 11.347 1.00 88.56 92 ILE A C 1
ATOM 702 O O . ILE A 1 92 ? -3.969 -3.850 11.188 1.00 88.56 92 ILE A O 1
ATOM 706 N N . VAL A 1 93 ? -2.404 -5.452 11.291 1.00 89.88 93 VAL A N 1
ATOM 707 C CA . VAL A 1 93 ? -1.287 -4.582 10.911 1.00 89.88 93 VAL A CA 1
ATOM 708 C C . VAL A 1 93 ? -0.762 -5.052 9.562 1.00 89.88 93 VAL A C 1
ATOM 710 O O . VAL A 1 93 ? -0.178 -6.127 9.446 1.00 89.88 93 VAL A O 1
ATOM 713 N N . LEU A 1 94 ? -0.987 -4.246 8.529 1.00 89.69 94 LEU A N 1
ATOM 714 C CA . LEU A 1 94 ? -0.453 -4.465 7.195 1.00 89.69 94 LEU A CA 1
ATOM 715 C C . LEU A 1 94 ? 0.817 -3.657 7.022 1.00 89.69 94 LEU A C 1
ATOM 717 O O . LEU A 1 94 ? 0.868 -2.453 7.269 1.00 89.69 94 LEU A O 1
ATOM 721 N N . VAL A 1 95 ? 1.847 -4.342 6.552 1.00 89.12 95 VAL A N 1
ATOM 722 C CA . VAL A 1 95 ? 3.191 -3.804 6.538 1.00 89.12 95 VAL A CA 1
ATOM 723 C C . VAL A 1 95 ? 3.779 -3.925 5.135 1.00 89.12 95 VAL A C 1
ATOM 725 O O . VAL A 1 95 ? 3.714 -4.985 4.514 1.00 89.12 95 VAL A O 1
ATOM 728 N N . SER A 1 96 ? 4.362 -2.842 4.619 1.00 87.56 96 SER A N 1
ATOM 729 C CA . SER A 1 96 ? 4.984 -2.818 3.290 1.00 87.56 96 SER A CA 1
ATOM 730 C C . SER A 1 96 ? 6.261 -1.982 3.276 1.00 87.56 96 SER A C 1
ATOM 732 O O . SER A 1 96 ? 6.409 -1.032 4.031 1.00 87.56 96 SER A O 1
ATOM 734 N N . TYR A 1 97 ? 7.188 -2.292 2.372 1.00 84.12 97 TYR A N 1
ATOM 735 C CA . TYR A 1 97 ? 8.352 -1.437 2.104 1.00 84.12 97 TYR A CA 1
ATOM 736 C C . TYR A 1 97 ? 8.037 -0.281 1.140 1.00 84.12 97 TYR A C 1
ATOM 738 O O . TYR A 1 97 ? 8.814 0.664 1.035 1.00 84.12 97 TYR A O 1
ATOM 746 N N . TYR A 1 98 ? 6.916 -0.351 0.416 1.00 83.06 98 TYR A N 1
ATOM 747 C CA . TYR A 1 98 ? 6.559 0.607 -0.630 1.00 83.06 98 TYR A CA 1
ATOM 748 C C . TYR A 1 98 ? 5.292 1.384 -0.260 1.00 83.06 98 TYR A C 1
ATOM 750 O O . TYR A 1 98 ? 4.224 0.781 -0.114 1.00 83.06 98 TYR A O 1
ATOM 758 N N . THR A 1 99 ? 5.397 2.719 -0.209 1.00 84.25 99 THR A N 1
ATOM 759 C CA . THR A 1 99 ? 4.267 3.660 -0.031 1.00 84.25 99 THR A CA 1
ATOM 760 C C . THR A 1 99 ? 3.162 3.404 -1.052 1.00 84.25 99 THR A C 1
ATOM 762 O O . THR A 1 99 ? 1.999 3.292 -0.692 1.00 84.25 99 THR A O 1
ATOM 765 N N . GLN A 1 100 ? 3.535 3.212 -2.321 1.00 84.31 100 GLN A N 1
ATOM 766 C CA . GLN A 1 100 ? 2.584 2.996 -3.411 1.00 84.31 100 GLN A CA 1
ATOM 767 C C . GLN A 1 100 ? 1.736 1.729 -3.205 1.00 84.31 100 GLN A C 1
ATOM 769 O O . GLN A 1 100 ? 0.579 1.686 -3.604 1.00 84.31 100 GLN A O 1
ATOM 774 N N . THR A 1 101 ? 2.285 0.688 -2.565 1.00 86.56 101 THR A N 1
ATOM 775 C CA . THR A 1 101 ? 1.508 -0.511 -2.212 1.00 86.56 101 THR A CA 1
ATOM 776 C C . THR A 1 101 ? 0.559 -0.236 -1.045 1.00 86.56 101 THR A C 1
ATOM 778 O O . THR A 1 101 ? -0.553 -0.752 -1.056 1.00 86.56 101 THR A O 1
ATOM 781 N N . LEU A 1 102 ? 0.952 0.598 -0.075 1.00 87.69 102 LEU A N 1
ATOM 782 C CA . LEU A 1 102 ? 0.034 1.033 0.982 1.00 87.69 102 LEU A CA 1
ATOM 783 C C . LEU A 1 102 ? -1.121 1.869 0.429 1.00 87.69 102 LEU A C 1
ATOM 785 O O . LEU A 1 102 ? -2.235 1.715 0.909 1.00 87.69 102 LEU A O 1
ATOM 789 N N . ASP A 1 103 ? -0.891 2.688 -0.600 1.00 88.06 103 ASP A N 1
ATOM 790 C CA . ASP A 1 103 ? -1.969 3.434 -1.265 1.00 88.06 103 ASP A CA 1
ATOM 791 C C . ASP A 1 103 ? -3.012 2.490 -1.887 1.00 88.06 103 ASP A C 1
ATOM 793 O O . ASP A 1 103 ? -4.209 2.744 -1.800 1.00 88.06 103 ASP A O 1
ATOM 797 N N . LEU A 1 104 ? -2.573 1.373 -2.482 1.00 88.12 104 LEU A N 1
ATOM 798 C CA . LEU A 1 104 ? -3.490 0.357 -3.012 1.00 88.12 104 LEU A CA 1
ATOM 799 C C . LEU A 1 104 ? -4.282 -0.329 -1.896 1.00 88.12 104 LEU A C 1
ATOM 801 O O . LEU A 1 104 ? -5.475 -0.570 -2.049 1.00 88.12 104 LEU A O 1
ATOM 805 N N . LEU A 1 105 ? -3.628 -0.636 -0.774 1.00 89.00 105 LEU A N 1
ATOM 806 C CA . LEU A 1 105 ? -4.293 -1.224 0.389 1.00 89.00 105 LEU A CA 1
ATOM 807 C C . LEU A 1 105 ? -5.296 -0.252 1.019 1.00 89.00 105 LEU A C 1
ATOM 809 O O . LEU A 1 105 ? -6.377 -0.682 1.406 1.00 89.00 105 LEU A O 1
ATOM 813 N N . ALA A 1 106 ? -4.973 1.041 1.067 1.00 88.69 106 ALA A N 1
ATOM 814 C CA . ALA A 1 106 ? -5.888 2.091 1.497 1.00 88.69 106 ALA A CA 1
ATOM 815 C C . ALA A 1 106 ? -7.133 2.139 0.600 1.00 88.69 106 ALA A C 1
ATOM 817 O O . ALA A 1 106 ? -8.241 2.031 1.110 1.00 88.69 106 ALA A O 1
ATOM 818 N N . ALA A 1 107 ? -6.958 2.146 -0.727 1.00 88.31 107 ALA A N 1
ATOM 819 C CA . ALA A 1 107 ? -8.081 2.137 -1.669 1.00 88.31 107 ALA A CA 1
ATOM 820 C C . ALA A 1 107 ? -8.979 0.891 -1.520 1.00 88.31 107 ALA A C 1
ATOM 822 O O . ALA A 1 107 ? -10.199 0.974 -1.645 1.00 88.31 107 ALA A O 1
ATOM 823 N N . ILE A 1 108 ? -8.385 -0.269 -1.220 1.00 88.12 108 ILE A N 1
ATOM 824 C CA . ILE A 1 108 ? -9.123 -1.503 -0.915 1.00 88.12 108 ILE A CA 1
ATOM 825 C C . ILE A 1 108 ? -9.907 -1.369 0.397 1.00 88.12 108 ILE A C 1
ATOM 827 O O . ILE A 1 108 ? -11.051 -1.824 0.472 1.00 88.12 108 ILE A O 1
ATOM 831 N N . CYS A 1 109 ? -9.307 -0.760 1.423 1.00 88.69 109 CYS A N 1
ATOM 832 C CA . CYS A 1 109 ? -9.976 -0.504 2.695 1.00 88.69 109 CYS A CA 1
ATOM 833 C C . CYS A 1 109 ? -11.153 0.460 2.513 1.00 88.69 109 CYS A C 1
ATOM 835 O O . CYS A 1 109 ? -12.249 0.138 2.964 1.00 88.69 109 CYS A O 1
ATOM 837 N N . ASP A 1 110 ? -10.960 1.562 1.784 1.00 88.19 110 ASP A N 1
ATOM 838 C CA . ASP A 1 110 ? -12.008 2.536 1.457 1.00 88.19 110 ASP A CA 1
ATOM 839 C C . ASP A 1 110 ? -13.167 1.884 0.696 1.00 88.19 110 ASP A C 1
ATOM 841 O O . ASP A 1 110 ? -14.325 2.010 1.091 1.00 88.19 110 ASP A O 1
ATOM 845 N N . GLY A 1 111 ? -12.860 1.114 -0.354 1.00 85.56 111 GLY A N 1
ATOM 846 C CA . GLY A 1 111 ? -13.868 0.410 -1.151 1.00 85.56 111 GLY A CA 1
ATOM 847 C C . GLY A 1 111 ? -14.633 -0.669 -0.377 1.00 85.56 111 GLY A C 1
ATOM 848 O O . GLY A 1 111 ? -15.757 -1.003 -0.742 1.00 85.56 111 GLY A O 1
ATOM 849 N N . SER A 1 112 ? -14.048 -1.193 0.702 1.00 84.56 112 SER A N 1
ATOM 850 C CA . SER A 1 112 ? -14.668 -2.205 1.569 1.00 84.56 112 SER A CA 1
ATOM 851 C C . SER A 1 112 ? -15.297 -1.613 2.839 1.00 84.56 112 SER A C 1
ATOM 853 O O . SER A 1 112 ? -15.881 -2.353 3.627 1.00 84.56 112 SER A O 1
ATOM 855 N N . GLY A 1 113 ? -15.173 -0.298 3.064 1.00 85.69 113 GLY A N 1
ATOM 856 C CA . GLY A 1 113 ? -15.676 0.383 4.260 1.00 85.69 113 GLY A CA 1
ATOM 857 C C . GLY A 1 113 ? -14.876 0.116 5.543 1.00 85.69 113 GLY A C 1
ATOM 858 O O . GLY A 1 113 ? -15.407 0.289 6.640 1.00 85.69 113 GLY A O 1
ATOM 859 N N . TYR A 1 114 ? -13.614 -0.310 5.442 1.00 86.56 114 TYR A N 1
ATOM 860 C CA . TYR A 1 114 ? -12.757 -0.548 6.605 1.00 86.56 114 TYR A CA 1
ATOM 861 C C . TYR A 1 114 ? -12.084 0.741 7.078 1.00 86.56 114 TYR A C 1
ATOM 863 O O . TYR A 1 114 ? -11.345 1.383 6.335 1.00 86.56 114 TYR A O 1
ATOM 871 N N . SER A 1 115 ? -12.260 1.087 8.355 1.00 86.75 115 SER A N 1
ATOM 872 C CA . SER A 1 115 ? -11.508 2.184 8.971 1.00 86.75 115 SER A CA 1
ATOM 873 C C . SER A 1 115 ? -10.054 1.779 9.210 1.00 86.75 115 SER A C 1
ATOM 875 O O . SER A 1 115 ? -9.785 0.814 9.938 1.00 86.75 115 SER A O 1
ATOM 877 N N . TYR A 1 116 ? -9.121 2.556 8.659 1.00 88.12 116 TYR A N 1
ATOM 878 C CA . TYR A 1 116 ? -7.687 2.313 8.785 1.00 88.12 116 TYR A CA 1
ATOM 879 C C . TYR A 1 116 ? -6.913 3.547 9.266 1.00 88.12 116 TYR A C 1
ATOM 881 O O . TYR A 1 116 ? -7.374 4.681 9.149 1.00 88.12 116 TYR A O 1
ATOM 889 N N . CYS A 1 117 ? -5.712 3.316 9.789 1.00 87.50 117 CYS A N 1
ATOM 890 C CA . CYS A 1 117 ? -4.713 4.344 10.075 1.00 87.50 117 CYS A CA 1
ATOM 891 C C . CYS A 1 117 ? -3.503 4.102 9.201 1.00 87.50 117 CYS A C 1
ATOM 893 O O . CYS A 1 117 ? -3.178 2.962 8.869 1.00 87.50 117 CYS A O 1
ATOM 895 N N . ARG A 1 118 ? -2.786 5.174 8.890 1.00 86.69 118 ARG A N 1
ATOM 896 C CA . ARG A 1 118 ? -1.550 5.101 8.128 1.00 86.69 118 ARG A CA 1
ATOM 897 C C . ARG A 1 118 ? -0.403 5.685 8.935 1.00 86.69 118 ARG A C 1
ATOM 899 O O . ARG A 1 118 ? -0.459 6.839 9.346 1.00 86.69 118 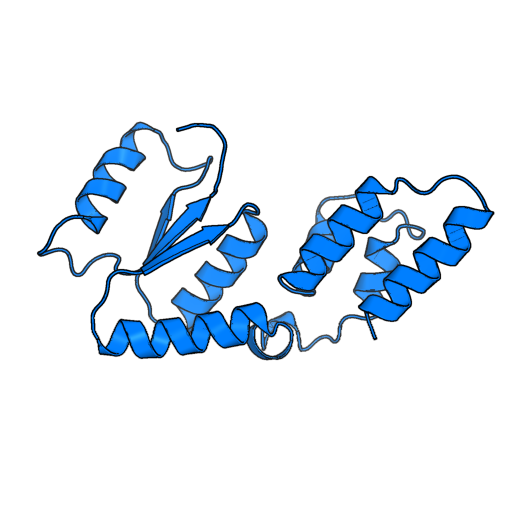ARG A O 1
ATOM 906 N N . LEU A 1 119 ? 0.627 4.871 9.134 1.00 85.94 119 LEU A N 1
ATOM 907 C CA . LEU A 1 119 ? 1.891 5.248 9.755 1.00 85.94 119 LEU A CA 1
ATOM 908 C C . LEU A 1 119 ? 2.997 5.130 8.708 1.00 85.94 119 LEU A C 1
ATOM 910 O O . LEU A 1 119 ? 3.517 4.046 8.435 1.00 85.94 119 LEU A O 1
ATOM 914 N N . ASP A 1 120 ? 3.356 6.256 8.102 1.00 82.38 120 ASP A N 1
ATOM 915 C CA . ASP A 1 120 ? 4.467 6.325 7.160 1.00 82.38 120 ASP A CA 1
ATOM 916 C C . ASP A 1 120 ? 5.394 7.517 7.447 1.00 82.38 120 ASP A C 1
ATOM 918 O O . ASP A 1 120 ? 5.264 8.220 8.450 1.00 82.38 120 ASP A O 1
ATOM 922 N N . GLY A 1 121 ? 6.385 7.721 6.576 1.00 76.19 121 GLY A N 1
ATOM 923 C CA . GLY A 1 121 ? 7.355 8.807 6.725 1.00 76.19 121 GLY A CA 1
ATOM 924 C C . GLY A 1 121 ? 6.755 10.212 6.606 1.00 76.19 121 GLY A C 1
ATOM 925 O O . GLY A 1 121 ? 7.392 11.162 7.051 1.00 76.19 121 GLY A O 1
ATOM 926 N N . SER A 1 122 ? 5.549 10.348 6.045 1.00 74.88 122 SER A N 1
ATOM 927 C CA . SER A 1 122 ? 4.836 11.625 5.944 1.00 74.88 122 SER A CA 1
ATOM 928 C C . SER A 1 122 ? 4.015 11.945 7.195 1.00 74.88 122 SER A C 1
ATOM 930 O O . SER A 1 122 ? 3.682 13.107 7.422 1.00 74.88 122 SER A O 1
ATOM 932 N N . THR A 1 123 ? 3.736 10.950 8.048 1.00 78.56 123 THR A N 1
ATOM 933 C CA . THR A 1 123 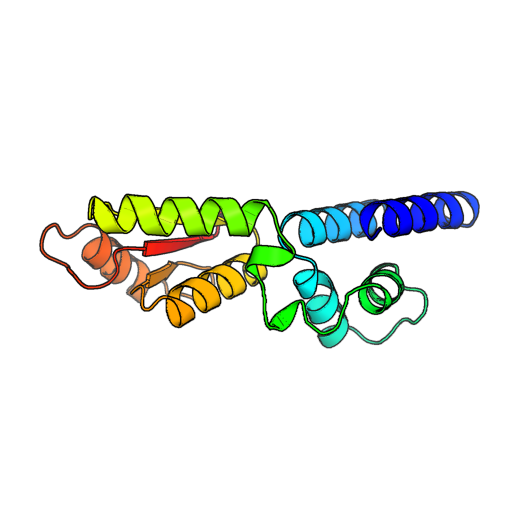? 3.054 11.161 9.328 1.00 78.56 123 THR A CA 1
ATOM 934 C C . THR A 1 123 ? 3.949 11.973 10.279 1.00 78.56 123 THR A C 1
ATOM 936 O O . THR A 1 123 ? 5.034 11.492 10.652 1.00 78.56 123 THR A O 1
ATOM 939 N N . PRO A 1 124 ? 3.510 13.171 10.726 1.00 80.44 124 PRO A N 1
ATOM 940 C CA . PRO A 1 124 ? 4.269 13.997 11.661 1.00 80.44 124 PRO A CA 1
ATOM 941 C C . PRO A 1 124 ? 4.594 13.232 12.944 1.00 80.44 124 PRO A C 1
ATOM 943 O O . PRO A 1 124 ? 3.729 12.546 13.486 1.00 80.44 124 PRO A O 1
ATOM 946 N N . THR A 1 125 ? 5.808 13.390 13.480 1.00 82.12 125 THR A N 1
ATOM 947 C CA . THR A 1 125 ? 6.255 12.686 14.698 1.00 82.12 125 THR A CA 1
ATOM 948 C C . THR A 1 125 ? 5.278 12.852 15.864 1.00 82.12 125 THR A C 1
ATOM 950 O O . THR A 1 125 ? 4.972 11.879 16.548 1.00 82.12 125 THR A O 1
ATOM 953 N N . ALA A 1 126 ? 4.714 14.053 16.031 1.00 83.38 126 ALA A N 1
ATOM 954 C CA . ALA A 1 126 ? 3.740 14.356 17.079 1.00 83.38 126 ALA A CA 1
ATOM 955 C C . ALA A 1 126 ? 2.424 13.562 16.958 1.00 83.38 126 ALA A C 1
ATOM 957 O O . ALA A 1 126 ? 1.759 13.332 17.961 1.00 83.38 126 ALA A O 1
ATOM 958 N N . GLN A 1 127 ? 2.050 13.127 15.750 1.00 82.75 127 GLN A N 1
ATOM 959 C CA . GLN A 1 127 ? 0.821 12.367 15.496 1.00 82.75 127 GLN A CA 1
ATOM 960 C C . GLN A 1 127 ? 1.031 10.849 15.570 1.00 82.75 127 GLN A C 1
ATOM 962 O O . GLN A 1 127 ? 0.057 10.106 15.670 1.00 82.75 127 GLN A O 1
ATOM 967 N N . ARG A 1 128 ? 2.284 10.369 15.569 1.00 84.31 128 ARG A N 1
ATOM 968 C CA . ARG A 1 128 ? 2.584 8.928 15.591 1.00 84.31 128 ARG A CA 1
ATOM 969 C C . ARG A 1 128 ? 2.139 8.264 16.890 1.00 84.31 128 ARG A C 1
ATOM 971 O O . ARG A 1 128 ? 1.447 7.256 16.830 1.00 84.31 128 ARG A O 1
ATOM 978 N N . LEU A 1 129 ? 2.506 8.836 18.040 1.00 84.12 129 LEU A N 1
ATOM 979 C CA . LEU A 1 129 ? 2.138 8.285 19.350 1.00 84.12 129 LEU A CA 1
ATOM 980 C C . LEU A 1 129 ? 0.611 8.251 19.548 1.00 84.12 129 LEU A C 1
ATOM 982 O O . 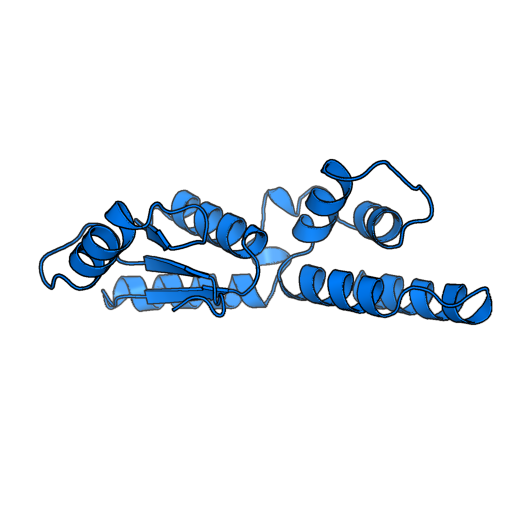LEU A 1 129 ? 0.099 7.164 19.793 1.00 84.12 129 LEU A O 1
ATOM 986 N N . PRO A 1 130 ? -0.147 9.344 19.302 1.00 85.31 130 PRO A N 1
ATOM 987 C CA . PRO A 1 130 ? -1.608 9.300 19.376 1.00 85.31 130 PRO A CA 1
ATOM 988 C C . PRO A 1 130 ? -2.258 8.252 18.463 1.00 85.31 130 PRO A C 1
ATOM 990 O O . PRO A 1 130 ? -3.234 7.617 18.857 1.00 85.31 130 PRO A O 1
ATOM 993 N N . LEU A 1 131 ? -1.736 8.052 17.246 1.00 82.56 131 LEU A N 1
ATOM 994 C CA . LEU A 1 131 ? -2.244 7.029 16.323 1.00 82.56 131 LEU A CA 1
ATOM 995 C C . LEU A 1 131 ? -1.987 5.611 16.845 1.00 82.56 131 LEU A C 1
ATOM 997 O O . LEU A 1 131 ? -2.878 4.765 16.782 1.00 82.56 131 LEU A O 1
ATOM 1001 N N . ILE A 1 132 ? -0.790 5.363 17.382 1.00 82.81 132 ILE A N 1
ATOM 1002 C CA . ILE A 1 132 ? -0.425 4.083 17.999 1.00 82.81 132 ILE A CA 1
ATOM 1003 C C . ILE A 1 132 ? -1.295 3.825 19.234 1.00 82.81 132 ILE A C 1
ATOM 1005 O O . ILE A 1 132 ? -1.837 2.731 19.377 1.00 82.81 132 ILE A O 1
ATOM 1009 N N . ASP A 1 133 ? -1.492 4.830 20.086 1.00 85.00 133 ASP A N 1
ATOM 1010 C CA . ASP A 1 133 ? -2.322 4.727 21.288 1.00 85.00 133 ASP A CA 1
ATOM 1011 C C . ASP A 1 133 ? -3.792 4.470 20.937 1.00 85.00 133 ASP A C 1
ATOM 1013 O O . ASP A 1 133 ? -4.449 3.627 21.550 1.00 85.00 133 ASP A O 1
ATOM 1017 N N . THR A 1 134 ? -4.301 5.135 19.896 1.00 83.19 134 THR A N 1
ATOM 1018 C CA . THR A 1 134 ? -5.660 4.911 19.384 1.00 83.19 134 THR A CA 1
ATOM 1019 C C . THR A 1 134 ? -5.823 3.483 18.865 1.00 83.19 134 THR A C 1
ATOM 1021 O O . THR A 1 134 ? -6.811 2.828 19.186 1.00 83.19 134 THR A O 1
ATOM 1024 N N . PHE A 1 135 ? -4.842 2.967 18.119 1.00 83.25 135 PHE A N 1
ATOM 1025 C CA . PHE A 1 135 ? -4.859 1.595 17.606 1.00 83.25 135 PHE A CA 1
ATOM 1026 C C . PHE A 1 135 ? -4.766 0.543 18.728 1.00 83.25 135 PHE A C 1
ATOM 1028 O O . PHE A 1 135 ? -5.483 -0.462 18.716 1.00 83.25 135 PHE A O 1
ATOM 1035 N N . ASN A 1 136 ? -3.916 0.789 19.729 1.00 82.94 136 ASN A N 1
ATOM 1036 C CA . ASN A 1 136 ? -3.707 -0.108 20.867 1.00 82.94 136 ASN A CA 1
ATOM 1037 C C . ASN A 1 136 ? -4.828 -0.038 21.912 1.00 82.94 136 ASN A C 1
ATOM 1039 O O . ASN A 1 136 ? -4.948 -0.942 22.742 1.00 82.94 136 ASN A O 1
ATOM 1043 N N . SER A 1 137 ? -5.670 0.997 21.884 1.00 82.75 137 SER A N 1
ATOM 1044 C CA . SER A 1 137 ? -6.762 1.143 22.842 1.00 82.75 137 SER A CA 1
ATOM 1045 C C . SER A 1 137 ? -7.794 0.011 22.694 1.00 82.75 137 SER A C 1
ATOM 1047 O O . SER A 1 137 ? -8.359 -0.183 21.609 1.00 82.75 137 SER A O 1
ATOM 1049 N N . PRO A 1 138 ? -8.111 -0.732 23.777 1.00 73.62 138 PRO A N 1
ATOM 1050 C CA . PRO A 1 138 ? -9.087 -1.823 23.749 1.00 73.62 138 PRO A CA 1
ATOM 1051 C C . PRO A 1 138 ? -10.507 -1.358 23.394 1.00 73.62 138 PRO A C 1
ATOM 1053 O O . PRO A 1 138 ? -11.287 -2.153 22.879 1.00 73.62 138 PRO A O 1
ATOM 1056 N N . HIS A 1 139 ? -10.814 -0.076 23.622 1.00 70.62 139 HIS A N 1
ATOM 1057 C CA . HIS A 1 139 ? -12.136 0.525 23.417 1.00 70.62 139 HIS A CA 1
ATOM 1058 C C . HIS A 1 139 ? -12.247 1.324 22.114 1.00 70.62 139 HIS A C 1
ATOM 1060 O O . HIS A 1 139 ? -13.330 1.812 21.785 1.00 70.62 139 HIS A O 1
ATOM 1066 N N . SER A 1 140 ? -11.150 1.483 21.368 1.00 66.50 140 SER A N 1
ATOM 1067 C CA . SER A 1 140 ? -11.202 2.193 20.097 1.00 66.50 140 SER A CA 1
ATOM 1068 C C . SER A 1 140 ? -11.813 1.300 19.020 1.00 66.50 140 SER A C 1
ATOM 1070 O O . SER A 1 140 ? -11.217 0.319 18.580 1.00 66.50 140 SER A O 1
ATOM 1072 N N . ASN A 1 141 ? -13.017 1.659 18.573 1.00 62.97 141 ASN A N 1
ATOM 1073 C CA . ASN A 1 141 ? -13.576 1.156 17.315 1.00 62.97 141 ASN A CA 1
ATOM 1074 C C . ASN A 1 141 ? -13.046 1.934 16.103 1.00 62.97 141 ASN A C 1
ATOM 1076 O O . ASN A 1 141 ? -13.264 1.524 14.964 1.00 62.97 141 ASN A O 1
ATOM 1080 N N . TYR A 1 142 ? -12.355 3.048 16.352 1.00 60.06 142 TYR A N 1
ATOM 1081 C CA . TYR A 1 142 ? -11.676 3.818 15.330 1.00 60.06 142 TYR A CA 1
ATOM 1082 C C . TYR A 1 142 ? -10.374 3.103 14.974 1.00 60.06 142 TYR A C 1
ATOM 1084 O O . TYR A 1 142 ? -9.520 2.904 15.835 1.00 60.06 142 TYR A O 1
ATOM 1092 N N . CYS A 1 143 ? -10.239 2.747 13.693 1.00 63.69 143 CYS A N 1
ATOM 1093 C CA . CYS A 1 143 ? -9.024 2.198 13.094 1.00 63.69 143 CYS A CA 1
ATOM 1094 C C . CYS A 1 143 ? -8.620 0.793 13.591 1.00 63.69 143 CYS A C 1
ATOM 1096 O O . CYS A 1 143 ? -7.775 0.620 14.465 1.00 63.69 143 CYS A O 1
ATOM 1098 N N . LYS A 1 144 ? -9.210 -0.241 12.974 1.00 74.31 144 LYS A N 1
ATOM 1099 C CA . LYS A 1 144 ? -8.857 -1.654 13.229 1.00 74.31 144 LYS A CA 1
ATOM 1100 C C . LYS A 1 144 ? -7.754 -2.182 12.316 1.00 74.31 144 LYS A C 1
ATOM 1102 O O . LYS A 1 144 ? -7.139 -3.200 12.630 1.00 74.31 144 LYS A O 1
ATOM 1107 N N . VAL A 1 145 ? -7.500 -1.492 11.206 1.00 78.75 145 VAL A N 1
ATOM 1108 C CA . VAL A 1 145 ? -6.434 -1.819 10.258 1.00 78.75 145 VAL A CA 1
ATOM 1109 C C . VAL A 1 145 ? -5.360 -0.737 10.329 1.00 78.75 145 VAL A C 1
ATOM 1111 O O . VAL A 1 145 ? -5.644 0.440 10.135 1.00 78.75 145 VAL A O 1
ATOM 1114 N N . SER A 1 146 ? -4.116 -1.115 10.596 1.00 82.06 146 SER A N 1
ATOM 1115 C CA . SER A 1 146 ? -2.970 -0.207 10.560 1.00 82.06 146 SER A CA 1
ATOM 1116 C C . SER A 1 146 ? -2.118 -0.506 9.332 1.00 82.06 146 SER A C 1
ATOM 1118 O O . SER A 1 146 ? -1.684 -1.639 9.141 1.00 82.06 146 SER A O 1
ATOM 1120 N N . LEU A 1 147 ? -1.898 0.499 8.486 1.00 81.25 147 LEU A N 1
ATOM 1121 C CA . LEU A 1 147 ? -1.030 0.445 7.313 1.00 81.25 147 LEU A CA 1
ATOM 1122 C C . LEU A 1 147 ? 0.310 1.096 7.668 1.00 81.25 147 LEU A C 1
ATOM 1124 O O . LEU A 1 147 ? 0.370 2.309 7.873 1.00 81.25 147 LEU A O 1
ATOM 1128 N N . ALA A 1 148 ? 1.385 0.313 7.724 1.00 83.00 148 ALA A N 1
ATOM 1129 C CA . ALA A 1 148 ? 2.694 0.784 8.165 1.00 83.00 148 ALA A CA 1
ATOM 1130 C C . ALA A 1 148 ? 3.801 0.530 7.134 1.00 83.00 148 ALA A C 1
ATOM 1132 O O . ALA A 1 148 ? 3.832 -0.507 6.462 1.00 83.00 148 ALA A O 1
ATOM 1133 N N . ILE A 1 149 ? 4.748 1.468 7.030 1.00 80.88 149 ILE A N 1
ATOM 1134 C CA . ILE A 1 149 ? 5.975 1.255 6.252 1.00 80.88 149 ILE A CA 1
ATOM 1135 C C . ILE A 1 149 ? 7.071 0.628 7.108 1.00 80.88 149 ILE A C 1
ATOM 1137 O O . ILE A 1 149 ? 7.393 1.138 8.181 1.00 80.88 149 ILE A O 1
ATOM 1141 N N . ILE A 1 150 ? 7.729 -0.415 6.588 1.00 69.44 150 ILE A N 1
ATOM 1142 C CA . ILE A 1 150 ? 9.022 -0.869 7.128 1.00 69.44 150 ILE A CA 1
ATOM 1143 C C . ILE A 1 150 ? 10.080 0.107 6.637 1.00 69.44 150 ILE A C 1
ATOM 1145 O O . ILE A 1 150 ? 10.688 -0.066 5.581 1.00 69.44 150 ILE A O 1
ATOM 1149 N N . SER A 1 151 ? 10.276 1.166 7.407 1.00 53.28 151 SER A N 1
ATOM 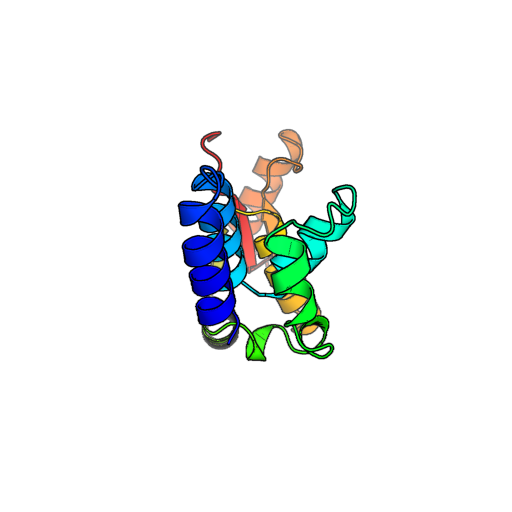1150 C CA . SER A 1 151 ? 11.433 2.040 7.297 1.00 53.28 151 SER A CA 1
ATOM 1151 C C . SER A 1 151 ? 12.377 1.719 8.451 1.00 53.28 151 SER A C 1
ATOM 1153 O O . SER A 1 151 ? 11.921 1.486 9.567 1.00 53.28 151 SER A O 1
ATOM 1155 N N . LYS A 1 152 ? 13.693 1.729 8.206 1.00 44.66 152 LYS A N 1
ATOM 1156 C CA . LYS A 1 152 ? 14.752 1.559 9.226 1.00 44.66 152 LYS A CA 1
ATOM 1157 C C . LYS A 1 152 ? 14.848 2.740 10.221 1.00 44.66 152 LYS A C 1
ATOM 1159 O O . LYS A 1 152 ? 15.915 3.001 10.757 1.00 44.66 152 LYS A O 1
ATOM 1164 N N . GLN A 1 153 ? 13.773 3.490 10.417 1.00 39.22 153 GLN A N 1
ATOM 1165 C CA . GLN A 1 153 ? 13.717 4.665 11.285 1.00 39.22 153 GLN A CA 1
ATOM 1166 C C . GLN A 1 153 ? 12.634 4.414 12.340 1.00 39.22 153 GLN A C 1
ATOM 1168 O O . GLN A 1 153 ? 11.573 5.040 12.316 1.00 39.22 153 GLN A O 1
ATOM 1173 N N . TRP A 1 154 ? 12.907 3.431 13.196 1.00 42.09 154 TRP A N 1
ATOM 1174 C CA . TRP A 1 154 ? 12.267 3.213 14.489 1.00 42.09 154 TRP A CA 1
ATOM 1175 C C . TRP A 1 154 ? 13.379 3.125 15.525 1.00 42.09 154 TRP A C 1
ATOM 1177 O O . TRP A 1 154 ? 14.368 2.412 15.229 1.00 42.09 154 TRP A O 1
#

Radius of gyration: 18.23 Å; Cα contacts (8 Å, |Δi|>4): 157; chains: 1; bounding box: 40×28×50 Å

Nearest PDB structures (foldseek):
  5jxt-assembly1_F  TM=7.363E-01  e=6.545E-07  Thermothelomyces thermophilus ATCC 42464
  5jxt-assembly1_I  TM=7.477E-01  e=1.663E-06  Thermothelomyces thermophilus ATCC 42464
  5jxt-assembly1_C  TM=7.608E-01  e=2.734E-06  Thermothelomyces thermophilus ATCC 42464
  5jxt-assembly1_H  TM=7.600E-01  e=7.867E-06  Thermothelomyces thermophilus ATCC 42464
  5hzr-assembly1_A  TM=8.205E-01  e=2.409E-05  Thermothelomyces thermophilus ATCC 42464

Sequence (154 aa):
MLYKAAVQFWDNKNAANGLAHLGVITALKKICNHPTLLSRATSDCQPDEESLVATLAQLIPADVATNLTRHSGKLSVVVHLLQELHTTKERIVLVSYYTQTLDLLAAICDGSGYSYCRLDGSTPTAQRLPLIDTFNSPHSNYCKVSLAIISKQW

pLDDT: mean 76.88, std 11.72, range [39.22, 91.25]

Organism: Timema douglasi (NCBI:txid61478)

Secondary structure (DSSP, 8-state):
-HHHHHHHHHHHHHTTS---HHHHHHHHHHHHH-THHHHTTSSSS---TT-HHHHHHHTS-GGGGT-TTTT-HHHHHHHHHHHHHHHTT--EEEEES-HHHHHHHHHHHHHHT--EEEESTTS-HHHHHHHHHHHH-TT--S-SEEEEE--S--

InterPro domains:
  IPR001650 Helicase, C-terminal domain-like [PF00271] (74-149)
  IPR027417 P-loop containing nucleoside triphosphate hydrolase [G3DSA:3.40.50.300] (68-142)
  IPR027417 P-loop containing nucleoside triphosphate hydrolase [SSF52540] (20-143)
  IPR049730 SNF2/RAD5-like, C-terminal helicase domain [cd18793] (71-140)
  IPR050496 SNF2/RAD54 Helicase and DNA Repair [PTHR45629] (21-142)

Solvent-accessible surface area (backbone atoms only — not comparable to full-atom values): 9083 Å² total; per-residue (Å²): 110,69,68,60,52,56,50,51,52,47,59,58,35,56,78,74,56,80,56,62,63,66,57,55,54,51,51,51,57,34,46,69,56,29,56,67,57,39,53,60,54,55,74,80,41,81,85,55,80,87,36,71,52,53,62,53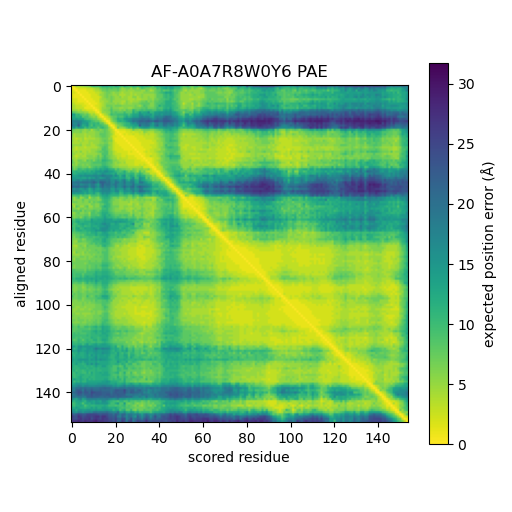,39,74,73,54,64,86,60,49,82,79,40,59,46,83,66,11,72,60,44,38,51,51,52,54,48,51,55,54,37,54,73,73,68,52,77,44,79,47,76,37,81,45,70,73,57,48,53,54,52,47,51,52,28,61,76,69,72,49,53,61,43,74,50,47,93,83,52,53,74,85,52,49,59,60,52,51,50,40,53,68,36,93,84,47,84,61,30,45,34,38,42,34,53,69,58,98,82,123

Foldseek 3Di:
DLVVLLVVLCVVVVVVDDDPVVLSVVQVVQVQLPLVSLVVVPVVDPCPVSRSSNSSNVVDDPCCVVCVLVRHVVVVVVLVVCVVCVVVVAAAEAEEQDPVSLVVVVVSCVVVVHAAEEAEPPPDPVVPVVVVCLCPDPPRPHHSYYYYYPDPPD

Mean predicted aligned error: 9.15 Å